Protein AF-A0A7C5U7T0-F1 (afdb_monomer)

Structure (mmCIF, N/CA/C/O backbone):
data_AF-A0A7C5U7T0-F1
#
_entry.id   AF-A0A7C5U7T0-F1
#
loop_
_atom_site.group_PDB
_atom_site.id
_atom_site.type_symbol
_atom_site.label_atom_id
_atom_site.label_alt_id
_atom_site.label_comp_id
_atom_site.label_asym_id
_atom_site.label_entity_id
_atom_site.label_seq_id
_atom_site.pdbx_PDB_ins_code
_atom_site.Cartn_x
_atom_site.Cartn_y
_atom_site.Cartn_z
_atom_site.occupancy
_atom_site.B_iso_or_equiv
_atom_site.auth_seq_id
_atom_site.auth_comp_id
_atom_site.auth_asym_id
_atom_site.auth_atom_id
_atom_site.pdbx_PDB_model_num
ATOM 1 N N . MET A 1 1 ? 20.356 9.776 -34.324 1.00 40.47 1 MET A N 1
ATOM 2 C CA . MET A 1 1 ? 19.067 9.123 -34.653 1.00 40.47 1 MET A CA 1
ATOM 3 C C . MET A 1 1 ? 18.745 7.951 -33.726 1.00 40.47 1 MET A C 1
ATOM 5 O O . MET A 1 1 ? 17.584 7.837 -33.379 1.00 40.47 1 MET A O 1
ATOM 9 N N . LEU A 1 2 ? 19.720 7.148 -33.270 1.00 48.12 2 LEU A N 1
ATOM 10 C CA . LEU A 1 2 ? 19.475 6.018 -32.350 1.00 48.12 2 LEU A CA 1
ATOM 11 C C . LEU A 1 2 ? 19.044 6.403 -30.916 1.00 48.12 2 LEU A C 1
ATOM 13 O O . LEU A 1 2 ? 18.295 5.654 -30.308 1.00 48.12 2 LEU A O 1
ATOM 17 N N . GLU A 1 3 ? 19.447 7.562 -30.378 1.00 55.81 3 GLU A N 1
ATOM 18 C CA . GLU A 1 3 ? 19.067 7.964 -29.003 1.00 55.81 3 GLU A CA 1
ATOM 19 C C . GLU A 1 3 ? 17.565 8.254 -28.833 1.00 55.81 3 GLU A C 1
ATOM 21 O O . GLU A 1 3 ? 16.993 7.958 -27.786 1.00 55.81 3 GLU A O 1
ATOM 26 N N . ASN A 1 4 ? 16.907 8.795 -29.865 1.00 59.78 4 ASN A N 1
ATOM 27 C CA . ASN A 1 4 ? 15.489 9.164 -29.780 1.00 59.78 4 ASN A CA 1
ATOM 28 C C . ASN A 1 4 ? 14.569 7.937 -29.786 1.00 59.78 4 ASN A C 1
ATOM 30 O O . ASN A 1 4 ? 13.566 7.929 -29.081 1.00 59.78 4 ASN A O 1
ATOM 34 N N . ASP A 1 5 ? 14.940 6.899 -30.537 1.00 60.75 5 ASP A N 1
ATOM 35 C CA . ASP A 1 5 ? 14.151 5.669 -30.666 1.00 60.75 5 ASP A CA 1
ATOM 36 C C . ASP A 1 5 ? 14.183 4.857 -29.357 1.00 60.75 5 ASP A C 1
ATOM 38 O O . ASP A 1 5 ? 13.160 4.381 -28.868 1.00 60.75 5 ASP A O 1
ATOM 42 N N . LEU A 1 6 ? 15.349 4.808 -28.697 1.00 62.12 6 LEU A N 1
ATOM 43 C CA . LEU A 1 6 ? 15.496 4.184 -27.379 1.00 62.12 6 LEU A CA 1
ATOM 44 C C . LEU A 1 6 ? 14.735 4.952 -26.292 1.00 62.12 6 LEU A C 1
ATOM 46 O O . LEU A 1 6 ? 14.085 4.336 -25.448 1.00 62.12 6 LEU A O 1
ATOM 50 N N . ALA A 1 7 ? 14.770 6.287 -26.321 1.00 62.16 7 ALA A N 1
ATOM 51 C CA . ALA A 1 7 ? 14.015 7.111 -25.382 1.00 62.16 7 ALA A CA 1
ATOM 52 C C . ALA A 1 7 ? 12.495 6.923 -25.542 1.00 62.16 7 ALA A C 1
ATOM 54 O O . ALA A 1 7 ? 11.790 6.787 -24.540 1.00 62.16 7 ALA A O 1
ATOM 55 N N . GLU A 1 8 ? 11.981 6.851 -26.773 1.00 63.41 8 GLU A N 1
ATOM 56 C CA . GLU A 1 8 ? 10.562 6.571 -27.030 1.00 63.41 8 GLU A CA 1
ATOM 57 C C . GLU A 1 8 ? 10.159 5.160 -26.584 1.00 63.41 8 GLU A C 1
ATOM 59 O O . GLU A 1 8 ? 9.116 4.97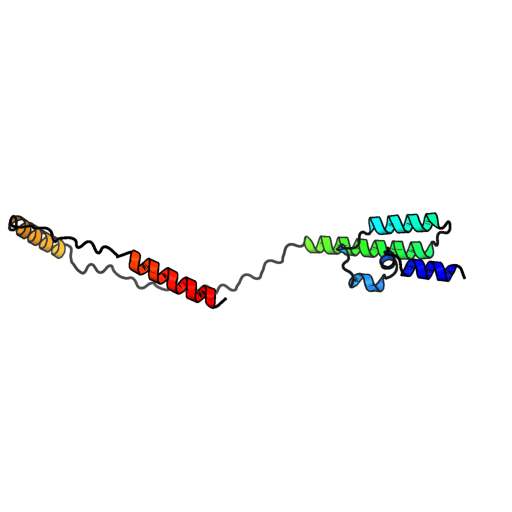3 -25.944 1.00 63.41 8 GLU A O 1
ATOM 64 N N . GLN A 1 9 ? 11.011 4.164 -26.832 1.00 64.56 9 GLN A N 1
ATOM 65 C CA . GLN A 1 9 ? 10.754 2.785 -26.428 1.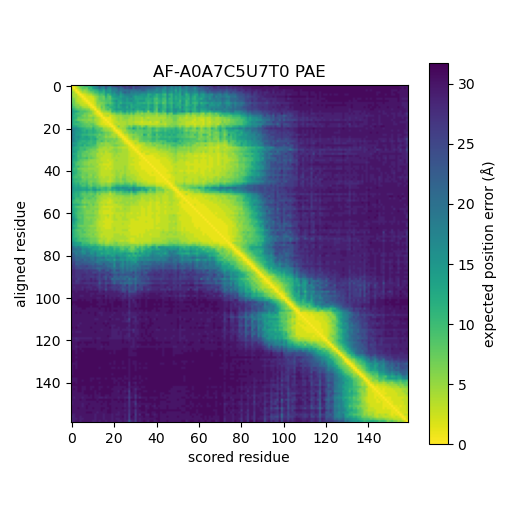00 64.56 9 GLN A CA 1
ATOM 66 C C . GLN A 1 9 ? 10.777 2.616 -24.896 1.00 64.56 9 GLN A C 1
ATOM 68 O O . GLN A 1 9 ? 9.935 1.909 -24.337 1.00 64.56 9 GLN A O 1
ATOM 73 N N . LEU A 1 10 ? 11.661 3.333 -24.192 1.00 61.00 10 LEU A N 1
ATOM 74 C CA . LEU A 1 10 ? 11.712 3.381 -22.724 1.00 61.00 10 LEU A CA 1
ATOM 75 C C . LEU A 1 10 ? 10.498 4.098 -22.112 1.00 61.00 10 LEU A C 1
ATOM 77 O O . LEU A 1 10 ? 10.022 3.701 -21.047 1.00 61.00 10 LEU A O 1
ATOM 81 N N . MET A 1 11 ? 9.966 5.120 -22.786 1.00 59.50 11 MET A N 1
ATOM 82 C CA . MET A 1 11 ? 8.795 5.885 -22.335 1.00 59.50 11 MET A CA 1
ATOM 83 C C . MET A 1 11 ? 7.464 5.149 -22.552 1.00 59.50 11 MET A C 1
ATOM 85 O O . MET A 1 11 ? 6.467 5.488 -21.909 1.00 59.50 11 MET A O 1
ATOM 89 N N . THR A 1 12 ? 7.447 4.133 -23.419 1.00 61.09 12 THR A N 1
ATOM 90 C CA . THR A 1 12 ? 6.260 3.313 -23.729 1.00 61.09 12 THR A CA 1
ATOM 91 C C . THR A 1 12 ? 6.225 2.003 -22.923 1.00 61.09 12 THR A C 1
ATOM 93 O O . THR A 1 12 ? 5.169 1.391 -22.764 1.00 61.09 12 THR A O 1
ATOM 96 N N . ALA A 1 13 ? 7.365 1.583 -22.367 1.00 69.62 13 ALA A N 1
ATOM 97 C CA . ALA A 1 13 ? 7.515 0.350 -21.600 1.00 69.62 13 ALA A CA 1
ATOM 98 C C . ALA A 1 13 ? 6.951 0.448 -20.161 1.00 69.62 13 ALA A C 1
ATOM 100 O O . ALA A 1 13 ? 6.922 1.529 -19.564 1.00 69.62 13 ALA A O 1
ATOM 101 N N . PRO A 1 14 ? 6.576 -0.689 -19.536 1.00 72.25 14 PRO A N 1
ATOM 102 C CA . PRO A 1 14 ? 6.094 -0.731 -18.149 1.00 72.25 14 PRO A CA 1
ATOM 103 C C . PRO A 1 14 ? 7.079 -0.115 -17.136 1.00 72.25 14 PRO A C 1
ATOM 105 O O . PRO A 1 14 ? 6.653 0.423 -16.113 1.00 72.25 14 PRO A O 1
ATOM 108 N N . TRP A 1 15 ? 8.384 -0.106 -17.439 1.00 80.00 15 TRP A N 1
ATOM 109 C CA . TRP A 1 15 ? 9.428 0.475 -16.583 1.00 80.00 15 TRP A CA 1
ATOM 110 C C . TRP A 1 15 ? 9.458 2.004 -16.556 1.00 80.00 15 TRP A C 1
ATOM 112 O O . TRP A 1 15 ? 10.267 2.559 -15.817 1.00 80.00 15 TRP A O 1
ATOM 122 N N . ARG A 1 16 ? 8.573 2.708 -17.277 1.00 82.81 16 ARG A N 1
ATOM 123 C CA . ARG A 1 16 ? 8.486 4.180 -17.226 1.00 82.81 16 ARG A CA 1
ATOM 124 C C . ARG A 1 16 ? 8.361 4.720 -15.800 1.00 82.81 16 ARG A C 1
ATOM 126 O O . ARG A 1 16 ? 8.904 5.770 -15.470 1.00 82.81 16 ARG A O 1
ATOM 133 N N . ILE A 1 17 ? 7.698 3.964 -14.927 1.00 81.50 17 ILE A N 1
ATOM 134 C CA . ILE A 1 17 ? 7.539 4.295 -13.504 1.00 81.50 17 ILE A CA 1
ATOM 135 C C . ILE A 1 17 ? 8.900 4.455 -12.798 1.00 81.50 17 ILE A C 1
ATOM 137 O O . ILE A 1 17 ? 9.016 5.261 -11.879 1.00 81.50 17 ILE A O 1
ATOM 141 N N . LEU A 1 18 ? 9.946 3.747 -13.241 1.00 83.50 18 LEU A N 1
ATOM 142 C CA . LEU A 1 18 ? 11.303 3.890 -12.705 1.00 83.50 18 LEU A CA 1
ATOM 143 C C . LEU A 1 18 ? 11.946 5.240 -13.065 1.00 83.50 18 LEU A C 1
ATOM 145 O O . LEU A 1 18 ? 12.902 5.637 -12.411 1.00 83.50 18 LEU A O 1
ATOM 149 N N . PHE A 1 19 ? 11.419 5.977 -14.042 1.00 84.25 19 PHE A N 1
ATOM 150 C CA . PHE A 1 19 ? 11.942 7.286 -14.449 1.00 84.25 19 PHE A CA 1
ATOM 151 C C . PHE A 1 19 ? 11.076 8.456 -13.950 1.00 84.25 19 PHE A C 1
ATOM 153 O O . PHE A 1 19 ? 11.573 9.565 -13.762 1.00 84.25 19 PHE A O 1
ATOM 160 N N . ASP A 1 20 ? 9.800 8.210 -13.647 1.00 78.94 20 ASP A N 1
ATOM 161 C CA . ASP A 1 20 ? 8.821 9.215 -13.205 1.00 78.94 20 ASP A CA 1
ATOM 162 C C . ASP A 1 20 ? 8.872 9.482 -11.675 1.00 78.94 20 ASP A C 1
ATOM 164 O O . ASP A 1 20 ? 7.872 9.363 -10.962 1.00 78.94 20 ASP A O 1
ATOM 168 N N . VAL A 1 21 ? 10.036 9.887 -11.142 1.00 68.44 21 VAL A N 1
ATOM 169 C CA . VAL A 1 21 ? 10.264 10.062 -9.683 1.00 68.44 21 VAL A CA 1
ATOM 170 C C . VAL A 1 21 ? 9.300 11.066 -9.036 1.00 68.44 21 VAL A C 1
ATOM 172 O O . VAL A 1 21 ? 8.819 10.860 -7.922 1.00 68.44 21 VAL A O 1
ATOM 175 N N . THR A 1 22 ? 8.953 12.139 -9.747 1.00 72.19 22 THR A N 1
ATOM 176 C CA . THR A 1 22 ? 8.066 13.206 -9.247 1.00 72.19 22 THR A CA 1
ATOM 177 C C . THR A 1 22 ? 6.602 12.780 -9.131 1.00 72.19 22 THR A C 1
ATOM 179 O O . THR A 1 22 ? 5.817 13.445 -8.456 1.00 72.19 22 THR A O 1
ATOM 182 N N . ARG A 1 23 ? 6.215 11.670 -9.772 1.00 71.94 23 ARG A N 1
ATOM 183 C CA . ARG A 1 23 ? 4.833 11.171 -9.806 1.00 71.94 23 ARG A CA 1
ATOM 184 C C . ARG A 1 23 ? 4.611 9.946 -8.920 1.00 71.94 23 ARG A C 1
ATOM 186 O O . ARG A 1 23 ? 3.469 9.501 -8.814 1.00 71.94 23 ARG A O 1
ATOM 193 N N . ILE A 1 24 ? 5.652 9.440 -8.249 1.00 74.38 24 ILE A N 1
ATOM 194 C CA . ILE A 1 24 ? 5.585 8.230 -7.408 1.00 74.38 24 ILE A CA 1
ATOM 195 C C . ILE A 1 24 ? 4.530 8.360 -6.300 1.00 74.38 24 ILE A C 1
ATOM 197 O O . ILE A 1 24 ? 3.835 7.390 -6.012 1.00 74.38 24 ILE A O 1
ATOM 201 N N . ASP A 1 25 ? 4.353 9.554 -5.728 1.00 70.88 25 ASP A N 1
ATOM 202 C CA . ASP A 1 25 ? 3.406 9.786 -4.626 1.00 70.88 25 ASP A CA 1
ATOM 203 C C . ASP A 1 25 ? 1.932 9.581 -5.028 1.00 70.88 25 ASP A C 1
ATOM 205 O O . ASP A 1 25 ? 1.101 9.167 -4.222 1.00 70.88 25 ASP A O 1
ATOM 209 N N . ARG A 1 26 ? 1.605 9.800 -6.310 1.00 74.69 26 ARG A N 1
ATOM 210 C CA . ARG A 1 26 ? 0.240 9.648 -6.843 1.00 74.69 26 ARG A CA 1
ATOM 211 C C . ARG A 1 26 ? -0.074 8.227 -7.305 1.00 74.69 26 ARG A C 1
ATOM 213 O O . ARG A 1 26 ? -1.230 7.920 -7.587 1.00 74.69 26 ARG A O 1
ATOM 220 N N . ILE A 1 27 ? 0.937 7.369 -7.423 1.00 76.50 27 ILE A N 1
ATOM 221 C CA . ILE A 1 27 ? 0.786 6.001 -7.917 1.00 76.50 27 ILE A CA 1
ATOM 222 C C . ILE A 1 27 ? 0.530 5.064 -6.730 1.00 76.50 27 ILE A C 1
ATOM 224 O O . ILE A 1 27 ? 1.079 5.229 -5.638 1.00 76.50 27 ILE A O 1
ATOM 228 N N . ARG A 1 28 ? -0.298 4.032 -6.935 1.00 80.81 28 ARG A N 1
ATOM 229 C CA . ARG A 1 28 ? -0.503 2.960 -5.952 1.00 80.81 28 ARG A CA 1
ATOM 230 C C . ARG A 1 28 ? 0.768 2.114 -5.836 1.00 80.81 28 ARG A C 1
ATOM 232 O O . ARG A 1 28 ? 0.919 1.097 -6.500 1.00 80.81 28 ARG A O 1
ATOM 239 N N . VAL A 1 29 ? 1.681 2.539 -4.961 1.00 82.44 29 VAL A N 1
ATOM 240 C CA . VAL A 1 29 ? 3.023 1.947 -4.775 1.00 82.44 29 VAL A CA 1
ATOM 241 C C . VAL A 1 29 ? 2.988 0.426 -4.545 1.00 82.44 29 VAL A C 1
ATOM 243 O O . VAL A 1 29 ? 3.895 -0.287 -4.969 1.00 82.44 29 VAL A O 1
ATOM 246 N N . TRP A 1 30 ? 1.930 -0.085 -3.911 1.00 83.69 30 TRP A N 1
ATOM 247 C CA . TRP A 1 30 ? 1.745 -1.512 -3.628 1.00 83.69 30 TRP A CA 1
ATOM 248 C C . TRP A 1 30 ? 1.506 -2.381 -4.869 1.00 83.69 30 TRP A C 1
ATOM 250 O O . TRP A 1 30 ? 1.890 -3.544 -4.854 1.00 83.69 30 TRP A O 1
ATOM 260 N N . GLU A 1 31 ? 0.953 -1.827 -5.949 1.00 85.19 31 GLU A N 1
ATOM 261 C CA . GLU A 1 31 ? 0.676 -2.569 -7.193 1.00 85.19 31 GLU A CA 1
ATOM 262 C C . GLU A 1 31 ? 1.928 -2.777 -8.050 1.00 85.19 31 GLU A C 1
ATOM 264 O O . GLU A 1 31 ? 1.930 -3.545 -9.005 1.00 85.19 31 GLU A O 1
ATOM 269 N N . ILE A 1 32 ? 3.017 -2.089 -7.711 1.00 85.38 32 ILE A N 1
ATOM 270 C CA . ILE A 1 32 ? 4.253 -2.120 -8.480 1.00 85.38 32 ILE A CA 1
ATOM 271 C C . ILE A 1 32 ? 5.055 -3.368 -8.093 1.00 85.38 32 ILE A C 1
ATOM 273 O O . ILE A 1 32 ? 5.635 -3.423 -7.002 1.00 85.38 32 ILE A O 1
ATOM 277 N N . GLN A 1 33 ? 5.175 -4.337 -9.000 1.00 88.88 33 GLN A N 1
ATOM 278 C CA . GLN A 1 33 ? 6.101 -5.471 -8.873 1.00 88.88 33 GLN A CA 1
ATOM 279 C C . GLN A 1 33 ? 7.543 -5.024 -9.169 1.00 88.88 33 GLN A C 1
ATOM 281 O O . GLN A 1 33 ? 8.093 -5.246 -10.244 1.00 88.88 33 GLN A O 1
ATOM 286 N N . LEU A 1 34 ? 8.160 -4.343 -8.196 1.00 88.94 34 LEU A N 1
ATOM 287 C CA . LEU A 1 34 ? 9.467 -3.692 -8.357 1.00 88.94 34 LEU A CA 1
ATOM 288 C C . LEU A 1 34 ? 10.583 -4.668 -8.776 1.00 88.94 34 LEU A C 1
ATOM 290 O O . LEU A 1 34 ? 11.393 -4.325 -9.631 1.00 88.94 34 LEU A O 1
ATOM 294 N N . ALA A 1 35 ? 10.612 -5.876 -8.201 1.00 89.94 35 ALA A N 1
ATOM 295 C CA . ALA A 1 35 ? 11.635 -6.882 -8.498 1.00 89.94 35 ALA A CA 1
ATOM 296 C C . ALA A 1 35 ? 11.557 -7.383 -9.949 1.00 89.94 35 ALA A C 1
ATOM 298 O O . ALA A 1 35 ? 12.571 -7.418 -10.642 1.00 89.94 35 ALA A O 1
ATOM 299 N N . GLU A 1 36 ? 10.351 -7.708 -10.419 1.00 90.00 36 GLU A N 1
ATOM 300 C CA . GLU A 1 36 ? 10.112 -8.148 -11.798 1.00 90.00 36 GLU A CA 1
ATOM 301 C C . GLU A 1 36 ? 10.425 -7.030 -12.794 1.00 90.00 36 GLU A C 1
ATOM 303 O O . GLU A 1 36 ? 11.106 -7.258 -13.791 1.00 90.00 36 GLU A O 1
ATOM 308 N N . MET A 1 37 ? 10.029 -5.791 -12.486 1.00 88.75 37 MET A N 1
ATOM 309 C CA . MET A 1 37 ? 10.361 -4.641 -13.325 1.00 88.75 37 MET A CA 1
ATOM 310 C C . MET A 1 37 ? 11.864 -4.400 -13.445 1.00 88.75 37 MET A C 1
ATOM 312 O O . MET A 1 37 ? 12.349 -4.200 -14.553 1.00 88.75 37 MET A O 1
ATOM 316 N N . LEU A 1 38 ? 12.612 -4.435 -12.341 1.00 89.81 38 LEU A N 1
ATOM 317 C CA . LEU A 1 38 ? 14.072 -4.296 -12.375 1.00 89.81 38 LEU A CA 1
ATOM 318 C C . LEU A 1 38 ? 14.738 -5.445 -13.132 1.00 89.81 38 LEU A C 1
ATOM 320 O O . LEU A 1 38 ? 15.700 -5.216 -13.865 1.00 89.81 38 LEU A O 1
ATOM 324 N N . TYR A 1 39 ? 14.229 -6.668 -12.971 1.00 90.25 39 TYR A N 1
ATOM 325 C CA . TYR A 1 39 ? 14.732 -7.831 -13.688 1.00 90.25 39 TYR A CA 1
ATOM 326 C C . TYR A 1 39 ? 14.562 -7.661 -15.199 1.00 90.25 39 TYR A C 1
ATOM 328 O O . TYR A 1 39 ? 15.551 -7.712 -15.933 1.00 90.25 39 TYR A O 1
ATOM 336 N N . GLU A 1 40 ? 13.346 -7.368 -15.655 1.00 88.50 40 GLU A N 1
ATOM 337 C CA . GLU A 1 40 ? 13.044 -7.187 -17.075 1.00 88.50 40 GLU A CA 1
ATOM 338 C C . GLU A 1 40 ? 13.751 -5.958 -17.672 1.00 88.50 40 GLU A C 1
ATOM 340 O O . GLU A 1 40 ? 14.295 -6.021 -18.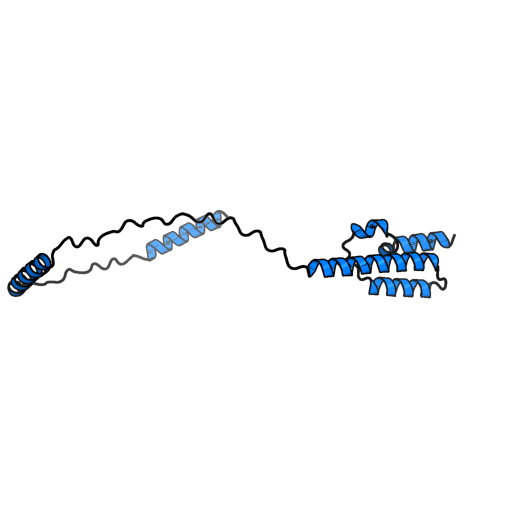778 1.00 88.50 40 GLU A O 1
ATOM 345 N N . PHE A 1 41 ? 13.863 -4.870 -16.906 1.00 87.31 41 PHE A N 1
ATOM 346 C CA . PHE A 1 41 ? 14.665 -3.704 -17.277 1.00 87.31 41 PHE A CA 1
ATOM 347 C C . PHE A 1 41 ? 16.139 -4.079 -17.483 1.00 87.31 41 PHE A C 1
ATOM 349 O O . PHE A 1 41 ? 16.733 -3.765 -18.516 1.00 87.31 41 PHE A O 1
ATOM 356 N N . SER A 1 42 ? 16.728 -4.819 -16.539 1.00 87.12 42 SER A N 1
ATOM 357 C CA . SER A 1 42 ? 18.125 -5.257 -16.626 1.00 87.12 42 SER A CA 1
ATOM 358 C C . SER A 1 42 ? 18.368 -6.228 -17.784 1.00 87.12 42 SER A C 1
ATOM 360 O O . SER A 1 42 ? 19.413 -6.170 -18.434 1.00 87.12 42 SER A O 1
ATOM 362 N N . ARG A 1 43 ? 17.399 -7.104 -18.072 1.00 88.62 43 ARG A N 1
ATOM 363 C CA . ARG A 1 43 ? 17.437 -8.037 -19.199 1.00 88.62 43 ARG A CA 1
ATOM 364 C C . ARG A 1 43 ? 17.419 -7.283 -20.523 1.00 88.62 43 ARG A C 1
ATOM 366 O O . ARG A 1 43 ? 18.210 -7.596 -21.410 1.00 88.62 43 ARG A O 1
ATOM 373 N N . THR A 1 44 ? 16.574 -6.264 -20.621 1.00 84.19 44 THR A N 1
ATOM 374 C CA . THR A 1 44 ? 16.434 -5.443 -21.825 1.00 84.19 44 THR A CA 1
ATOM 375 C C . THR A 1 44 ? 17.692 -4.628 -22.089 1.00 84.19 44 THR A C 1
ATOM 377 O O . THR A 1 44 ? 18.231 -4.695 -23.192 1.00 84.19 44 THR A O 1
ATOM 380 N N . LEU A 1 45 ? 18.256 -3.989 -21.061 1.00 83.69 45 LEU A N 1
ATOM 381 C CA . LEU A 1 45 ? 19.551 -3.305 -21.154 1.00 8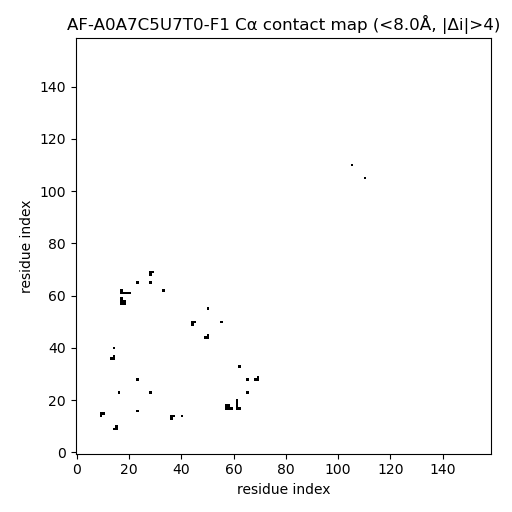3.69 45 LEU A CA 1
ATOM 382 C C . LEU A 1 45 ? 20.678 -4.231 -21.629 1.00 83.69 45 LEU A C 1
ATOM 384 O O . LEU A 1 45 ? 21.461 -3.869 -22.501 1.00 83.69 45 LEU A O 1
ATOM 388 N N . ARG A 1 46 ? 20.753 -5.457 -21.094 1.00 85.62 46 ARG A N 1
ATOM 389 C CA . ARG A 1 46 ? 21.759 -6.442 -21.526 1.00 85.62 46 ARG A CA 1
ATOM 390 C C . ARG A 1 46 ? 21.538 -6.906 -22.964 1.00 85.62 46 ARG A C 1
ATOM 392 O O . ARG A 1 46 ? 22.511 -7.125 -23.676 1.00 85.62 46 ARG A O 1
ATOM 399 N N . SER A 1 47 ? 20.283 -7.048 -23.389 1.00 85.12 47 SER A N 1
ATOM 400 C CA . SER A 1 47 ? 19.942 -7.474 -24.750 1.00 85.12 47 SER A CA 1
ATOM 401 C C . SER A 1 47 ? 20.310 -6.439 -25.816 1.00 85.12 47 SER A C 1
ATOM 403 O O . SER A 1 47 ? 20.644 -6.817 -26.934 1.00 85.12 47 SER A O 1
ATOM 405 N N . GLN A 1 48 ? 20.304 -5.150 -25.463 1.00 78.19 48 GLN A N 1
ATOM 406 C CA . GLN A 1 48 ? 20.628 -4.056 -26.380 1.00 78.19 48 GLN A CA 1
ATOM 407 C C . GLN A 1 48 ? 22.140 -3.832 -26.557 1.00 78.19 48 GLN A C 1
ATOM 409 O O . GLN A 1 48 ? 22.544 -3.057 -27.417 1.00 78.19 48 GLN A O 1
ATOM 414 N N . GLY A 1 49 ? 22.993 -4.509 -25.776 1.00 75.06 49 GLY A N 1
ATOM 415 C CA . GLY A 1 49 ? 24.455 -4.459 -25.921 1.00 75.06 49 GLY A CA 1
ATOM 416 C C . GLY A 1 49 ? 25.113 -3.131 -25.518 1.00 75.06 49 GLY A C 1
ATOM 417 O O . GLY A 1 49 ? 26.339 -3.060 -25.455 1.00 75.06 49 GLY A O 1
ATOM 418 N N . TYR A 1 50 ? 24.321 -2.107 -25.192 1.00 75.19 50 TYR A N 1
ATOM 419 C CA . TYR A 1 50 ? 24.759 -0.811 -24.685 1.00 75.19 50 TYR A CA 1
ATOM 420 C C . TYR A 1 50 ? 24.018 -0.493 -23.383 1.00 75.19 50 TYR A C 1
ATOM 422 O O . TYR A 1 50 ? 22.794 -0.594 -23.317 1.00 75.19 50 TYR A O 1
ATOM 430 N N . ILE A 1 51 ? 24.769 -0.152 -22.333 1.00 79.44 51 ILE A N 1
ATOM 431 C CA . ILE A 1 51 ? 24.220 0.145 -21.006 1.00 79.44 51 ILE A CA 1
ATOM 432 C C . ILE A 1 51 ? 24.499 1.607 -20.687 1.00 79.44 51 ILE A C 1
ATOM 434 O O . ILE A 1 51 ? 25.632 1.983 -20.384 1.00 79.44 51 ILE A O 1
ATOM 438 N N . ASP A 1 52 ? 23.442 2.409 -20.671 1.00 83.19 52 ASP A N 1
ATOM 439 C CA . ASP A 1 52 ? 23.502 3.776 -20.176 1.00 83.19 52 ASP A CA 1
ATOM 440 C C . ASP A 1 52 ? 23.492 3.805 -18.646 1.00 83.19 52 ASP A C 1
ATOM 442 O O . ASP A 1 52 ? 22.454 3.664 -17.991 1.00 83.19 52 ASP A O 1
ATOM 446 N N . PHE A 1 53 ? 24.661 4.039 -18.047 1.00 84.69 53 PHE A N 1
ATOM 447 C CA . PHE A 1 53 ? 24.796 4.124 -16.589 1.00 84.69 53 PHE A CA 1
ATOM 448 C C . PHE A 1 53 ? 23.999 5.282 -15.977 1.00 84.69 53 PHE A C 1
ATOM 450 O O . PHE A 1 53 ? 23.527 5.157 -14.849 1.00 84.69 53 PHE A O 1
ATOM 457 N N . ASN A 1 54 ? 23.795 6.374 -16.719 1.00 86.81 54 ASN A N 1
ATOM 458 C CA . ASN A 1 54 ? 22.981 7.505 -16.266 1.00 86.81 54 ASN A CA 1
ATOM 459 C C . ASN A 1 54 ? 21.510 7.100 -16.083 1.00 86.81 54 ASN A C 1
ATOM 461 O O . ASN A 1 54 ? 20.920 7.352 -15.032 1.00 86.81 54 ASN A O 1
ATOM 465 N N . LEU A 1 55 ? 20.940 6.410 -17.075 1.00 83.56 55 LEU A N 1
ATOM 466 C CA . LEU A 1 55 ? 19.572 5.886 -17.028 1.00 83.56 55 LEU A CA 1
ATOM 467 C C . LEU A 1 55 ? 19.422 4.841 -15.919 1.00 83.56 55 LEU A C 1
ATOM 469 O O . LEU A 1 55 ? 18.482 4.909 -15.127 1.00 83.56 55 LEU A O 1
ATOM 473 N N . CYS A 1 56 ? 20.388 3.928 -15.795 1.00 88.06 56 CYS A N 1
ATOM 474 C CA . CYS A 1 56 ? 20.438 2.979 -14.684 1.00 88.06 56 CYS A CA 1
ATOM 475 C C . CYS A 1 56 ? 20.494 3.681 -13.322 1.00 88.06 56 CYS A C 1
ATOM 477 O O . CYS A 1 56 ? 19.804 3.260 -12.400 1.00 88.06 56 CYS A O 1
ATOM 479 N N . GLY A 1 57 ? 21.270 4.757 -13.183 1.00 89.75 57 GLY A N 1
ATOM 480 C CA . GLY A 1 57 ? 21.360 5.532 -11.947 1.00 89.75 57 GLY A CA 1
ATOM 481 C C . GLY A 1 57 ? 20.015 6.131 -11.537 1.00 89.75 57 GLY A C 1
ATOM 482 O O . GLY A 1 57 ? 19.610 6.000 -10.382 1.00 89.75 57 GLY A O 1
ATOM 483 N N . ILE A 1 58 ? 19.284 6.711 -12.494 1.00 88.75 58 ILE A N 1
ATOM 484 C CA . ILE A 1 58 ? 17.935 7.251 -12.266 1.00 88.75 58 ILE A CA 1
ATOM 485 C C . ILE A 1 58 ? 16.969 6.130 -11.866 1.00 88.75 58 ILE A C 1
ATOM 487 O O . ILE A 1 58 ? 16.268 6.255 -10.860 1.00 88.75 58 ILE A O 1
ATOM 491 N N . ALA A 1 59 ? 16.975 5.013 -12.597 1.00 89.31 59 ALA A N 1
ATOM 492 C CA . ALA A 1 59 ? 16.103 3.874 -12.324 1.00 89.31 59 ALA A CA 1
ATOM 493 C C . ALA A 1 59 ? 16.372 3.246 -10.944 1.00 89.31 59 ALA A C 1
ATOM 495 O O . ALA A 1 59 ? 15.436 2.945 -10.204 1.00 89.31 59 ALA A O 1
ATOM 496 N N . VAL A 1 60 ? 17.644 3.091 -10.563 1.00 91.38 60 VAL A N 1
ATOM 497 C CA . VAL A 1 60 ? 18.054 2.567 -9.250 1.00 91.38 60 VAL A CA 1
ATOM 498 C C . VAL A 1 60 ? 17.679 3.534 -8.130 1.00 91.38 60 VAL A C 1
ATOM 500 O O . VAL A 1 60 ? 17.171 3.101 -7.095 1.00 91.38 60 VAL A O 1
ATOM 503 N N . HIS A 1 61 ? 17.875 4.839 -8.326 1.00 91.81 61 HIS A N 1
ATOM 504 C CA . HIS A 1 61 ? 17.463 5.846 -7.351 1.00 91.81 61 HIS A CA 1
ATOM 505 C C . HIS A 1 61 ? 15.947 5.811 -7.126 1.00 91.81 61 HIS A C 1
ATOM 507 O O . HIS A 1 61 ? 15.484 5.744 -5.987 1.00 91.81 61 HIS A O 1
ATOM 513 N N . SER A 1 62 ? 15.172 5.773 -8.210 1.00 90.19 62 SER A N 1
ATOM 514 C CA . SER A 1 62 ? 13.717 5.647 -8.158 1.00 90.19 62 SER A CA 1
ATOM 515 C C . SER A 1 62 ? 13.279 4.358 -7.463 1.00 90.19 62 SER A C 1
ATOM 517 O O . SER A 1 62 ? 12.429 4.385 -6.574 1.00 90.19 62 SER A O 1
ATOM 519 N N . ALA A 1 63 ? 13.925 3.230 -7.772 1.00 90.94 63 ALA A N 1
ATOM 520 C CA . ALA A 1 63 ? 13.675 1.963 -7.096 1.00 90.94 63 ALA A CA 1
ATOM 521 C C . ALA A 1 63 ? 13.929 2.044 -5.582 1.00 90.94 63 ALA A C 1
ATOM 523 O O . ALA A 1 63 ? 13.112 1.553 -4.801 1.00 90.94 63 ALA A O 1
ATOM 524 N N . ALA A 1 64 ? 15.012 2.701 -5.153 1.00 92.44 64 ALA A N 1
ATOM 525 C CA . ALA A 1 64 ? 15.301 2.919 -3.737 1.00 92.44 64 ALA A CA 1
ATOM 526 C C . ALA A 1 64 ? 14.219 3.775 -3.056 1.00 92.44 64 ALA A C 1
ATOM 528 O O . ALA A 1 64 ? 13.785 3.457 -1.947 1.00 92.44 64 ALA A O 1
ATOM 529 N N . VAL A 1 65 ? 13.727 4.818 -3.733 1.00 91.38 65 VAL A N 1
ATOM 530 C CA . VAL A 1 65 ? 12.622 5.660 -3.245 1.00 91.38 65 VAL A CA 1
ATOM 531 C C . VAL A 1 65 ? 11.325 4.855 -3.119 1.00 91.38 65 VAL A C 1
ATOM 533 O O . VAL A 1 65 ? 10.676 4.914 -2.074 1.00 91.38 65 VAL A O 1
ATOM 536 N N . ILE A 1 66 ? 10.966 4.061 -4.132 1.00 90.44 66 ILE A N 1
ATOM 537 C CA . ILE A 1 66 ? 9.785 3.181 -4.107 1.00 90.44 66 ILE A CA 1
ATOM 538 C C . ILE A 1 66 ? 9.885 2.194 -2.943 1.00 90.44 66 ILE A C 1
ATOM 540 O O . ILE A 1 66 ? 8.923 2.022 -2.193 1.00 90.44 66 ILE A O 1
ATOM 544 N N . HIS A 1 67 ? 11.048 1.564 -2.766 1.00 91.88 67 HIS A N 1
ATOM 545 C CA . HIS A 1 67 ? 11.284 0.620 -1.679 1.00 91.88 67 HIS A CA 1
ATOM 546 C C . HIS A 1 67 ? 11.135 1.288 -0.307 1.00 91.88 67 HIS A C 1
ATOM 548 O O . HIS A 1 67 ? 10.438 0.756 0.556 1.00 91.88 67 HIS A O 1
ATOM 554 N N . ARG A 1 68 ? 11.705 2.486 -0.121 1.00 91.56 68 ARG A N 1
ATOM 555 C CA . ARG A 1 68 ? 11.536 3.276 1.107 1.00 91.56 68 ARG A CA 1
ATOM 556 C C . ARG A 1 68 ? 10.060 3.528 1.417 1.00 91.56 68 ARG A C 1
ATOM 558 O O . ARG A 1 68 ? 9.630 3.253 2.530 1.00 91.56 68 ARG A O 1
ATOM 565 N N . ILE A 1 69 ? 9.281 3.990 0.435 1.00 90.38 69 ILE A N 1
ATOM 566 C CA . ILE A 1 69 ? 7.850 4.287 0.620 1.00 90.38 69 ILE A CA 1
ATOM 567 C C . ILE A 1 69 ? 7.065 3.023 0.988 1.00 90.38 69 ILE A C 1
ATOM 569 O O . ILE A 1 69 ? 6.180 3.080 1.840 1.00 90.38 69 ILE A O 1
ATOM 573 N N . LYS A 1 70 ? 7.381 1.873 0.379 1.00 90.56 70 LYS A N 1
ATOM 574 C CA . LYS A 1 70 ? 6.760 0.593 0.752 1.00 90.56 70 LYS A CA 1
ATOM 575 C C . LYS A 1 70 ? 7.041 0.236 2.208 1.00 90.56 70 LYS A C 1
ATOM 577 O O . LYS A 1 70 ? 6.100 -0.065 2.937 1.00 90.56 70 LYS A O 1
ATOM 582 N N . SER A 1 71 ? 8.300 0.316 2.636 1.00 92.00 71 SER A N 1
ATOM 583 C CA . SER A 1 71 ? 8.683 0.029 4.021 1.00 92.00 71 SER A CA 1
ATOM 584 C C . SER A 1 71 ? 8.040 0.999 5.011 1.00 92.00 71 SER A C 1
ATOM 586 O O . SER A 1 71 ? 7.531 0.571 6.039 1.00 92.00 71 SER A O 1
ATOM 588 N N . GLU A 1 72 ? 7.996 2.294 4.695 1.00 90.81 72 GLU A N 1
ATOM 589 C CA . GLU A 1 72 ? 7.335 3.297 5.538 1.00 90.81 72 GLU A CA 1
ATOM 590 C C . GLU A 1 72 ? 5.828 3.031 5.665 1.00 90.81 72 GLU A C 1
ATOM 592 O O . GLU A 1 72 ? 5.294 3.077 6.771 1.00 90.81 72 GLU A O 1
ATOM 597 N N . LYS A 1 73 ? 5.138 2.696 4.567 1.00 87.62 73 LYS A N 1
ATOM 598 C CA . LYS A 1 73 ? 3.705 2.351 4.601 1.00 87.62 73 LYS A CA 1
ATOM 599 C C . LYS A 1 73 ? 3.430 1.060 5.364 1.00 87.62 73 LYS A C 1
ATOM 601 O O . LYS A 1 73 ? 2.413 0.980 6.046 1.00 87.62 73 LYS A O 1
ATOM 606 N N . LEU A 1 74 ? 4.318 0.073 5.257 1.00 90.00 74 LEU A N 1
ATOM 607 C CA . LEU A 1 74 ? 4.232 -1.155 6.044 1.00 90.00 74 LEU A CA 1
ATOM 608 C C . LEU A 1 74 ? 4.317 -0.835 7.542 1.00 90.00 74 LEU A C 1
ATOM 610 O O . LEU A 1 74 ? 3.429 -1.204 8.299 1.00 90.00 74 LEU A O 1
ATOM 614 N N . LEU A 1 75 ? 5.321 -0.049 7.939 1.00 88.06 75 LEU A N 1
ATOM 615 C CA . LEU A 1 75 ? 5.534 0.361 9.330 1.00 88.06 75 LEU A CA 1
ATOM 616 C C . LEU A 1 75 ? 4.389 1.222 9.882 1.00 88.06 75 LEU A C 1
ATOM 618 O O . LEU A 1 75 ? 4.049 1.114 11.055 1.00 88.06 75 LEU A O 1
ATOM 622 N N . GLN A 1 76 ? 3.773 2.071 9.055 1.00 84.62 76 GLN A N 1
ATOM 623 C CA . GLN A 1 76 ? 2.587 2.839 9.449 1.00 84.62 76 GLN A CA 1
ATOM 624 C C . GLN A 1 76 ? 1.379 1.942 9.753 1.00 84.62 76 GLN A C 1
ATOM 626 O O . GLN A 1 76 ? 0.575 2.294 10.614 1.00 84.62 76 GLN A O 1
ATOM 631 N N . GLY A 1 77 ? 1.251 0.801 9.068 1.00 78.69 77 GLY A N 1
ATOM 632 C CA . GLY A 1 77 ? 0.200 -0.185 9.326 1.00 78.69 77 GLY A CA 1
ATOM 633 C C . GLY A 1 77 ? 0.346 -0.899 10.672 1.00 78.69 77 GLY A C 1
ATOM 634 O O . GLY A 1 77 ? -0.659 -1.279 11.267 1.00 78.69 77 GLY A O 1
ATOM 635 N N . ASP A 1 78 ? 1.574 -1.012 11.180 1.00 75.69 78 ASP A N 1
ATOM 636 C CA . ASP A 1 78 ? 1.880 -1.668 12.456 1.00 75.69 78 ASP A CA 1
ATOM 637 C C . ASP A 1 78 ? 1.674 -0.756 13.677 1.00 75.69 78 ASP A C 1
ATOM 639 O O . ASP A 1 78 ? 1.762 -1.211 14.821 1.00 75.69 78 ASP A O 1
ATOM 643 N N . VAL A 1 79 ? 1.390 0.537 13.476 1.00 79.19 79 VAL A N 1
ATOM 644 C CA . VAL A 1 79 ? 1.113 1.450 14.589 1.00 79.19 79 VAL A CA 1
ATOM 645 C C . VAL A 1 79 ? -0.246 1.082 15.195 1.00 79.19 79 VAL A C 1
ATOM 647 O O . VAL A 1 79 ? -1.267 1.208 14.510 1.00 79.19 79 VAL A O 1
ATOM 650 N N . PRO A 1 80 ? -0.311 0.666 16.478 1.00 78.31 80 PRO A N 1
ATOM 651 C CA . PRO A 1 80 ? -1.579 0.327 17.100 1.00 78.31 80 PRO A CA 1
ATOM 652 C C . PRO A 1 80 ? -2.510 1.544 17.049 1.00 78.31 80 PRO A C 1
ATOM 654 O O . PRO A 1 80 ? -2.066 2.672 17.307 1.00 78.31 80 PRO A O 1
ATOM 657 N N . PRO A 1 81 ? -3.799 1.352 16.710 1.00 76.81 81 PRO A N 1
ATOM 658 C CA . PRO A 1 81 ? -4.739 2.456 16.634 1.00 76.81 81 PRO A CA 1
ATOM 659 C C . PRO A 1 81 ? -4.747 3.186 17.973 1.00 76.81 81 PRO A C 1
ATOM 661 O O . PRO A 1 81 ? -4.852 2.562 19.033 1.00 76.81 81 PRO A O 1
ATOM 664 N N . LYS A 1 82 ? -4.619 4.519 17.927 1.00 80.56 82 LYS A N 1
ATOM 665 C CA . LYS A 1 82 ? -4.678 5.341 19.138 1.00 80.56 82 LYS A CA 1
ATOM 666 C C . LYS A 1 82 ? -5.954 4.975 19.904 1.00 80.56 82 LYS A C 1
ATOM 668 O O . LYS A 1 82 ? -7.018 4.911 19.276 1.00 80.56 82 LYS A O 1
ATOM 673 N N . PRO A 1 83 ? -5.872 4.721 21.223 1.00 78.12 83 PRO A N 1
ATOM 674 C CA . PRO A 1 83 ? -7.053 4.404 22.006 1.00 78.12 83 PRO A CA 1
ATOM 675 C C . PRO A 1 83 ? -8.060 5.536 21.815 1.00 78.12 83 PRO A C 1
ATOM 677 O O . PRO A 1 83 ? -7.728 6.709 22.006 1.00 78.12 83 PRO A O 1
ATOM 680 N N . LYS A 1 84 ? -9.270 5.187 21.359 1.00 79.88 84 LYS A N 1
ATOM 681 C CA . LYS A 1 84 ? -10.351 6.162 21.186 1.00 79.88 84 LYS A CA 1
ATOM 682 C C . LYS A 1 84 ? -10.536 6.900 22.517 1.00 79.88 84 LYS A C 1
ATOM 684 O O . LYS A 1 84 ? -10.487 6.233 23.558 1.00 79.88 84 LYS A O 1
ATOM 689 N N . PRO A 1 85 ? -10.728 8.235 22.513 1.00 78.25 85 PRO A N 1
ATOM 690 C CA . PRO A 1 85 ? -11.026 8.951 23.744 1.00 78.25 85 PRO A CA 1
ATOM 691 C C . PRO A 1 85 ? -12.227 8.267 24.391 1.00 78.25 85 PRO A C 1
ATOM 693 O O . PRO A 1 85 ? -13.235 8.007 23.726 1.00 78.25 85 PRO A O 1
ATOM 696 N N . LYS A 1 86 ? -12.068 7.881 25.661 1.00 73.62 86 LYS A N 1
ATOM 697 C CA . LYS A 1 86 ? -13.152 7.278 26.433 1.00 73.62 86 LYS A CA 1
ATOM 698 C C . LYS A 1 86 ? -14.328 8.256 26.346 1.00 73.62 86 LYS A C 1
ATOM 700 O O . LYS A 1 86 ? -14.094 9.440 26.594 1.00 73.62 86 LYS A O 1
ATOM 705 N N . PRO A 1 87 ? -15.539 7.816 25.956 1.00 77.44 87 PRO A N 1
ATOM 706 C CA . PRO A 1 87 ? -16.685 8.711 25.993 1.00 77.44 87 PRO A CA 1
ATOM 707 C C . PRO A 1 87 ? -16.773 9.294 27.403 1.00 77.44 87 PRO A C 1
ATOM 709 O O . PRO A 1 87 ? -16.539 8.569 28.376 1.00 77.44 87 PRO A O 1
ATOM 712 N N . GLU A 1 88 ? -17.049 10.593 27.511 1.00 7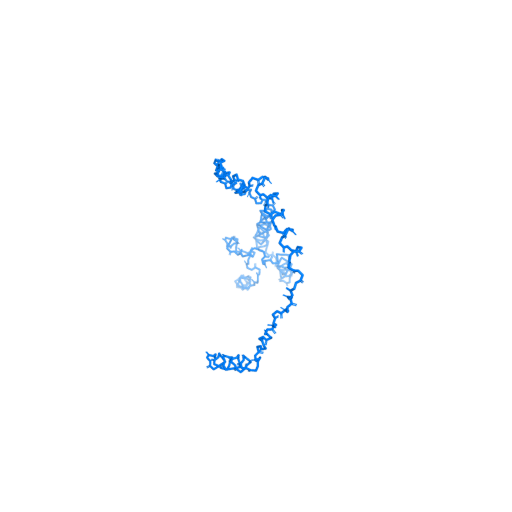3.81 88 GLU A N 1
ATOM 713 C CA . GLU A 1 88 ? -17.384 11.212 28.790 1.00 73.81 88 GLU A CA 1
ATOM 714 C C . GLU A 1 88 ? -18.671 10.552 29.282 1.00 73.81 88 GLU A C 1
ATOM 716 O O . GLU A 1 88 ? -19.783 10.920 28.915 1.00 73.81 88 GLU A O 1
ATOM 721 N N . ILE A 1 89 ? -18.512 9.479 30.053 1.00 74.19 89 ILE A N 1
ATOM 722 C CA . ILE A 1 89 ? -19.617 8.826 30.732 1.00 74.19 89 ILE A CA 1
ATOM 723 C C . ILE A 1 89 ? -19.997 9.792 31.847 1.00 74.19 89 ILE A C 1
ATOM 725 O O . ILE A 1 89 ? -19.354 9.822 32.897 1.00 74.19 89 ILE A O 1
ATOM 729 N N . THR A 1 90 ? -21.016 10.615 31.604 1.00 77.56 90 THR A N 1
ATOM 730 C CA . THR A 1 90 ? -21.717 11.325 32.670 1.00 77.56 90 THR A CA 1
ATOM 731 C C . THR A 1 90 ? -22.249 10.266 33.624 1.00 77.56 90 THR A C 1
ATOM 733 O O . THR A 1 90 ? -23.220 9.570 33.328 1.00 77.56 90 THR A O 1
ATOM 736 N N . VAL A 1 91 ? -21.565 10.098 34.753 1.00 77.69 91 VAL A N 1
ATOM 737 C CA . VAL A 1 91 ? -22.036 9.235 35.831 1.00 77.69 91 VAL A CA 1
ATOM 738 C C . VAL A 1 91 ? -23.282 9.906 36.393 1.00 77.69 91 VAL A C 1
ATOM 740 O O . VAL A 1 91 ? -23.193 10.944 37.048 1.00 77.69 91 VAL A O 1
ATOM 743 N N . LEU A 1 92 ? -24.452 9.357 36.065 1.00 79.62 92 LEU A N 1
ATOM 744 C CA . LEU A 1 92 ? -25.713 9.830 36.621 1.00 79.62 92 LEU A CA 1
ATOM 745 C C . LEU A 1 92 ? -25.694 9.615 38.142 1.00 79.62 92 LEU A C 1
ATOM 747 O O . LEU A 1 92 ? -25.200 8.578 38.602 1.00 79.62 92 LEU A O 1
ATOM 751 N N . PRO A 1 93 ? -26.213 10.569 38.932 1.00 83.31 93 PRO A N 1
ATOM 752 C CA . PRO A 1 93 ? -26.352 10.374 40.365 1.00 83.31 93 PRO A CA 1
ATOM 753 C C . PRO A 1 93 ? -27.267 9.167 40.643 1.00 83.31 93 PRO A C 1
ATOM 755 O O . PRO A 1 93 ? -28.161 8.883 39.838 1.00 83.31 93 PRO A O 1
ATOM 758 N N . PRO A 1 94 ? -27.069 8.453 41.766 1.00 82.19 94 PRO A N 1
ATOM 759 C CA . PRO A 1 94 ? -27.931 7.340 42.146 1.00 82.19 94 PRO A CA 1
ATOM 760 C C . PRO A 1 94 ? -29.393 7.793 42.201 1.00 82.19 94 PRO A C 1
ATOM 762 O O . PRO A 1 94 ? -29.735 8.712 42.943 1.00 82.19 94 PRO A O 1
ATOM 765 N N . ILE A 1 95 ? -30.251 7.164 41.399 1.00 82.94 95 ILE A N 1
ATOM 766 C CA . ILE A 1 95 ? -31.697 7.375 41.468 1.00 82.94 95 ILE A CA 1
ATOM 767 C C . ILE A 1 95 ? -32.218 6.481 42.590 1.00 82.94 95 ILE A C 1
ATOM 769 O O . ILE A 1 95 ? -32.040 5.262 42.541 1.00 82.94 95 ILE A O 1
ATOM 773 N N . GLU A 1 96 ? -32.868 7.071 43.592 1.00 81.06 96 GLU A N 1
ATOM 774 C CA . GLU A 1 96 ? -33.616 6.294 44.576 1.00 81.06 96 GLU A CA 1
ATOM 775 C C . GLU A 1 96 ? -34.812 5.653 43.872 1.00 81.06 96 GLU A C 1
ATOM 777 O O . GLU A 1 96 ? -35.756 6.323 43.447 1.00 81.06 96 GLU A O 1
ATOM 782 N N . LEU A 1 97 ? -34.737 4.335 43.681 1.00 79.25 97 LEU A N 1
ATOM 783 C CA . LEU A 1 97 ? -35.855 3.567 43.157 1.00 79.25 97 LEU A CA 1
ATOM 784 C C . LEU A 1 97 ? -37.034 3.725 44.124 1.00 79.25 97 LEU A C 1
ATOM 786 O O . LEU A 1 97 ? -36.828 3.609 45.335 1.00 79.25 97 LEU A O 1
ATOM 790 N N . PRO A 1 98 ? -38.263 3.951 43.628 1.00 80.50 98 PRO A N 1
ATOM 791 C CA . PRO A 1 98 ? -39.425 3.981 44.494 1.00 80.50 98 PRO A CA 1
ATOM 792 C C . PRO A 1 98 ? -39.522 2.629 45.198 1.00 80.50 98 PRO A C 1
ATOM 794 O O . PRO A 1 98 ? -39.810 1.603 44.575 1.00 80.50 98 PRO A O 1
ATOM 797 N N . PHE A 1 99 ? -39.244 2.632 46.501 1.00 68.00 99 PHE A N 1
ATOM 798 C CA . PHE A 1 99 ? -39.453 1.476 47.349 1.00 68.00 99 PHE A CA 1
ATOM 799 C C . PHE A 1 99 ? -40.946 1.186 47.300 1.00 68.00 99 PHE A C 1
ATOM 801 O O . PHE A 1 99 ? -41.760 1.981 47.768 1.00 68.00 99 PHE A O 1
ATOM 808 N N . LYS A 1 100 ? -41.316 0.084 46.652 1.00 71.38 100 LYS A N 1
ATOM 809 C CA . LYS A 1 100 ? -42.671 -0.438 46.708 1.00 71.38 100 LYS A CA 1
ATOM 810 C C . LYS A 1 100 ? -42.674 -1.318 47.956 1.00 71.38 100 LYS A C 1
ATOM 812 O O . LYS A 1 100 ? -42.214 -2.453 47.843 1.00 71.38 100 LYS A O 1
ATOM 817 N N . PRO A 1 101 ? -43.078 -0.823 49.149 1.00 69.31 101 PRO A N 1
ATOM 818 C CA . PRO A 1 101 ? -43.331 -1.734 50.250 1.00 69.31 101 PRO A CA 1
ATOM 819 C C . PRO A 1 101 ? -44.351 -2.711 49.696 1.00 69.31 101 PRO A C 1
ATOM 821 O O . PRO A 1 101 ? -45.397 -2.291 49.191 1.00 69.31 101 PRO A O 1
ATOM 824 N N . GLU A 1 102 ? -43.975 -3.984 49.636 1.00 64.94 102 GLU A N 1
ATOM 825 C CA . GLU A 1 102 ? -44.865 -5.013 49.142 1.00 64.94 102 GLU A CA 1
ATOM 826 C C . GLU A 1 102 ? -46.199 -4.821 49.845 1.00 64.94 102 GLU A C 1
ATOM 828 O O . GLU A 1 102 ? -46.294 -4.759 51.072 1.00 64.94 102 GLU A O 1
ATOM 833 N N . LEU A 1 103 ? -47.203 -4.585 49.011 1.00 59.66 103 LEU A N 1
ATOM 834 C CA . LEU A 1 103 ? -48.566 -4.304 49.383 1.00 59.66 103 LEU A CA 1
ATOM 835 C C . LEU A 1 103 ? -49.123 -5.599 50.000 1.00 59.66 103 LEU A C 1
ATOM 837 O O . LEU A 1 103 ? -49.865 -6.332 49.354 1.00 59.66 103 LEU A O 1
ATOM 841 N N . MET A 1 104 ? -48.739 -5.928 51.235 1.00 59.25 104 MET A N 1
ATOM 842 C CA . MET A 1 104 ? -49.484 -6.868 52.063 1.00 59.25 104 MET A CA 1
ATOM 843 C C . MET A 1 104 ? -50.777 -6.153 52.452 1.00 59.25 104 MET A C 1
ATOM 845 O O . MET A 1 104 ? -50.906 -5.596 53.535 1.00 59.25 104 MET A O 1
ATOM 849 N N . THR A 1 105 ? -51.740 -6.120 51.529 1.00 62.47 105 THR A N 1
ATOM 850 C CA . THR A 1 105 ? -53.080 -5.572 51.784 1.00 62.47 105 THR A CA 1
ATOM 851 C C . THR A 1 105 ? -53.888 -6.434 52.743 1.00 62.47 105 THR A C 1
ATOM 853 O O . THR A 1 105 ? -54.995 -6.046 53.089 1.00 62.47 105 THR A O 1
ATOM 856 N N . ALA A 1 106 ? -53.356 -7.591 53.145 1.00 69.75 106 ALA A N 1
ATOM 857 C CA . ALA A 1 106 ? -53.950 -8.461 54.138 1.00 69.75 106 ALA A CA 1
ATOM 858 C C . ALA A 1 106 ? -52.943 -8.743 55.252 1.00 69.75 106 ALA A C 1
ATOM 860 O O . ALA A 1 106 ? -51.828 -9.213 55.008 1.00 69.75 106 ALA A O 1
ATOM 861 N N . THR A 1 107 ? -53.354 -8.480 56.487 1.00 78.06 107 THR A N 1
ATOM 862 C CA . THR A 1 107 ? -52.616 -8.925 57.669 1.00 78.06 107 THR A CA 1
ATOM 863 C C . THR A 1 107 ? -52.618 -10.460 57.746 1.00 78.06 107 THR A C 1
ATOM 865 O O . THR A 1 107 ? -53.518 -11.124 57.228 1.00 78.06 107 THR A O 1
ATOM 868 N N . ILE A 1 108 ? -51.635 -11.071 58.420 1.00 77.88 108 ILE A N 1
ATOM 869 C CA . ILE A 1 108 ? -51.585 -12.540 58.606 1.00 77.88 108 ILE A CA 1
ATOM 870 C C . ILE A 1 108 ? -52.909 -13.074 59.190 1.00 77.88 108 ILE A C 1
ATOM 872 O O . ILE A 1 108 ? -53.375 -14.148 58.813 1.00 77.88 108 ILE A O 1
ATOM 876 N N . GLN A 1 109 ? -53.557 -12.302 60.064 1.00 79.06 109 GLN A N 1
ATOM 877 C CA . GLN A 1 109 ? -54.863 -12.641 60.635 1.00 79.06 109 GLN A CA 1
ATOM 878 C C . GLN A 1 109 ? -55.991 -12.674 59.596 1.00 79.06 109 GLN A C 1
ATOM 880 O O . GLN A 1 109 ? -56.852 -13.554 59.662 1.00 79.06 109 GLN A O 1
ATOM 885 N N . GLU A 1 110 ? -55.985 -11.786 58.606 1.00 82.12 110 GLU A N 1
ATOM 886 C CA . GLU A 1 110 ? -56.957 -11.819 57.506 1.00 82.12 110 GLU A CA 1
ATOM 887 C C . GLU A 1 110 ? -56.786 -13.065 56.631 1.00 82.12 110 GLU A C 1
ATOM 889 O O . GLU A 1 110 ? -57.774 -13.696 56.257 1.00 82.12 110 GLU A O 1
ATOM 894 N N . ILE A 1 111 ? -55.544 -13.494 56.383 1.00 84.31 111 ILE A N 1
ATOM 895 C CA . ILE A 1 111 ? -55.270 -14.738 55.647 1.00 84.31 111 ILE A CA 1
ATOM 896 C C . ILE A 1 111 ? -55.795 -15.947 56.432 1.00 84.31 111 ILE A C 1
ATOM 898 O O . ILE A 1 111 ? -56.494 -16.796 55.876 1.00 84.31 111 ILE A O 1
ATOM 902 N N . VAL A 1 112 ? -55.510 -16.015 57.735 1.00 86.94 112 VAL A N 1
ATOM 903 C CA . VAL A 1 112 ? -55.942 -17.129 58.596 1.00 86.94 112 VAL A CA 1
ATOM 904 C C . VAL A 1 112 ? -57.469 -17.210 58.683 1.00 86.94 112 VAL A C 1
ATOM 906 O O . VAL A 1 112 ? -58.041 -18.296 58.559 1.00 86.94 112 VAL A O 1
ATOM 909 N N . THR A 1 113 ? -58.147 -16.072 58.837 1.00 87.56 113 THR A N 1
ATOM 910 C CA . THR A 1 113 ? -59.615 -16.026 58.923 1.00 87.56 113 THR A CA 1
ATOM 911 C C . THR A 1 113 ? -60.287 -16.370 57.593 1.00 87.56 113 THR A C 1
ATOM 913 O O . THR A 1 113 ? -61.256 -17.137 57.576 1.00 87.56 113 THR A O 1
ATOM 916 N N . ALA A 1 114 ? -59.756 -15.887 56.465 1.00 86.25 114 ALA A N 1
ATOM 917 C CA . ALA 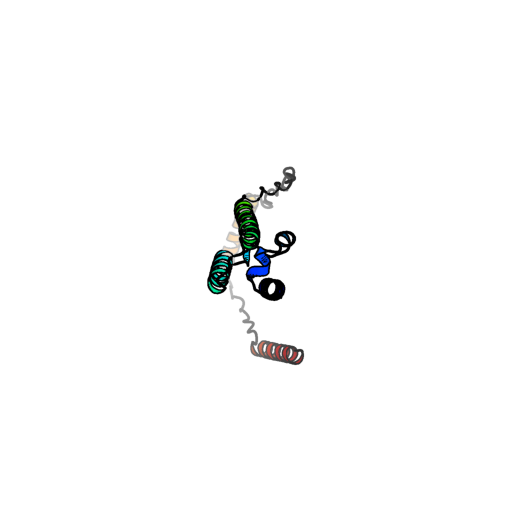A 1 114 ? -60.233 -16.264 55.136 1.00 86.25 114 ALA A CA 1
ATOM 918 C C . ALA A 1 114 ? -60.083 -17.774 54.887 1.00 86.25 114 ALA A C 1
ATOM 920 O O . ALA A 1 114 ? -61.014 -18.417 54.394 1.00 86.25 114 ALA A O 1
ATOM 921 N N . LEU A 1 115 ? -58.956 -18.361 55.299 1.00 86.69 115 LEU A N 1
ATOM 922 C CA . LEU A 1 115 ? -58.686 -19.788 55.139 1.00 86.69 115 LEU A CA 1
ATOM 923 C C . LEU A 1 115 ? -59.627 -20.652 55.991 1.00 86.69 115 LEU A C 1
ATOM 925 O O . LEU A 1 115 ? -60.206 -21.617 55.490 1.00 86.69 115 LEU A O 1
ATOM 929 N N . GLN A 1 116 ? -59.854 -20.278 57.255 1.00 86.69 116 GLN A N 1
ATOM 930 C CA . GLN A 1 116 ? -60.823 -20.960 58.122 1.00 86.69 116 GLN A CA 1
ATOM 931 C C . GLN A 1 116 ? -62.235 -20.927 57.533 1.00 86.69 116 GLN A C 1
ATOM 933 O O . GLN A 1 116 ? -62.937 -21.943 57.538 1.00 86.69 116 GLN A O 1
ATOM 938 N N . LYS A 1 117 ? -62.651 -19.782 56.985 1.00 87.44 117 LYS A N 1
ATOM 939 C CA . LYS A 1 117 ? -63.961 -19.634 56.346 1.00 87.44 117 LYS A CA 1
ATOM 940 C C . LYS A 1 117 ? -64.073 -20.494 55.084 1.00 87.44 117 LYS A C 1
ATOM 942 O O . LYS A 1 117 ? -65.086 -21.169 54.914 1.00 87.44 117 LYS A O 1
ATOM 947 N N . ALA A 1 118 ? -63.032 -20.536 54.252 1.00 87.00 118 ALA A N 1
ATOM 948 C CA . ALA A 1 118 ? -62.988 -21.358 53.044 1.00 87.00 118 ALA A CA 1
ATOM 949 C C . ALA A 1 118 ? -63.038 -22.866 53.352 1.00 87.00 118 ALA A C 1
ATOM 951 O O . ALA A 1 118 ? -63.826 -23.587 52.741 1.00 87.00 118 ALA A O 1
ATOM 952 N N . LEU A 1 119 ? -62.279 -23.344 54.344 1.00 83.31 119 LEU A N 1
ATOM 953 C CA . LEU A 1 119 ? -62.300 -24.749 54.784 1.00 83.31 119 LEU A CA 1
ATOM 954 C C . LEU A 1 119 ? -63.651 -25.150 55.399 1.00 83.31 119 LEU A C 1
ATOM 956 O O . LEU A 1 119 ? -64.158 -26.251 55.174 1.00 83.31 119 LEU A O 1
ATOM 960 N N . SER A 1 120 ? -64.280 -24.232 56.133 1.00 80.50 120 SER A N 1
ATOM 961 C CA . SER A 1 120 ? -65.621 -24.436 56.700 1.00 80.50 120 SER A CA 1
ATOM 962 C C . SER A 1 120 ? -66.722 -24.426 55.632 1.00 80.50 120 SER A C 1
ATOM 964 O O . SER A 1 120 ? -67.786 -25.014 55.817 1.00 80.50 120 SER A O 1
ATOM 966 N N . GLN A 1 121 ? -66.494 -23.747 54.505 1.00 70.44 121 GLN A N 1
ATOM 967 C CA . GLN A 1 121 ? -67.400 -23.745 53.356 1.00 70.44 121 GLN A CA 1
ATOM 968 C C . GLN A 1 121 ? -67.185 -24.954 52.436 1.00 70.44 121 GLN A C 1
ATOM 970 O O . GLN A 1 121 ? -68.165 -25.478 51.909 1.00 70.44 121 GLN A O 1
ATOM 975 N N . SER A 1 122 ? -65.951 -25.436 52.262 1.00 61.44 122 SER A N 1
ATOM 976 C CA . SER A 1 12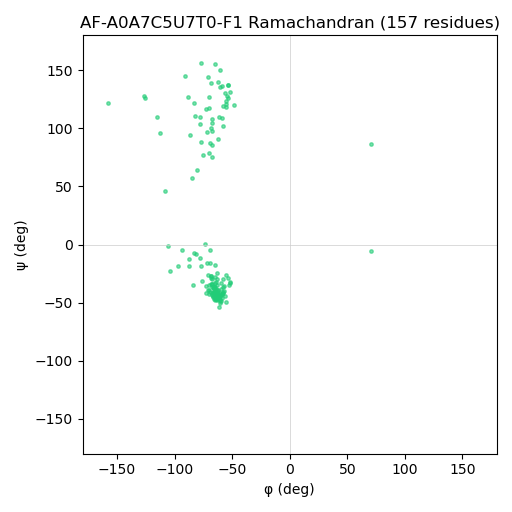2 ? -65.655 -26.615 51.433 1.00 61.44 122 SER A CA 1
ATOM 977 C C . SER A 1 122 ? -66.154 -27.912 52.068 1.00 61.44 122 SER A C 1
ATOM 979 O O . SER A 1 122 ? -66.693 -28.770 51.373 1.00 61.44 122 SER A O 1
ATOM 981 N N . THR A 1 123 ? -66.101 -28.020 53.398 1.00 59.38 123 THR A N 1
ATOM 982 C CA . THR A 1 123 ? -66.749 -29.117 54.137 1.00 59.38 123 THR A CA 1
ATOM 983 C C . THR A 1 123 ? -68.274 -29.116 53.990 1.00 59.38 123 THR A C 1
ATOM 985 O O . THR A 1 123 ? -68.887 -30.176 54.080 1.00 59.38 123 THR A O 1
ATOM 988 N N . ARG A 1 124 ? -68.892 -27.962 53.693 1.00 58.28 124 ARG A N 1
ATOM 989 C CA . ARG A 1 124 ? -70.338 -27.833 53.431 1.00 58.28 124 ARG A CA 1
ATOM 990 C C . ARG A 1 124 ? -70.737 -28.060 51.966 1.00 58.28 124 ARG A C 1
ATOM 992 O O . ARG A 1 124 ? -71.906 -28.323 51.713 1.00 58.28 124 ARG A O 1
ATOM 999 N N . LYS A 1 125 ? -69.805 -27.985 51.008 1.00 55.47 125 LYS A N 1
ATOM 1000 C CA . LYS A 1 125 ? -70.060 -28.131 49.559 1.00 55.47 125 LYS A CA 1
ATOM 1001 C C . LYS A 1 125 ? -69.519 -29.447 48.974 1.00 55.47 125 LYS A C 1
ATOM 1003 O O . LYS A 1 125 ? -68.932 -29.458 47.898 1.00 55.47 125 LYS A O 1
ATOM 1008 N N . LYS A 1 126 ? -69.756 -30.582 49.638 1.00 49.91 126 LYS A N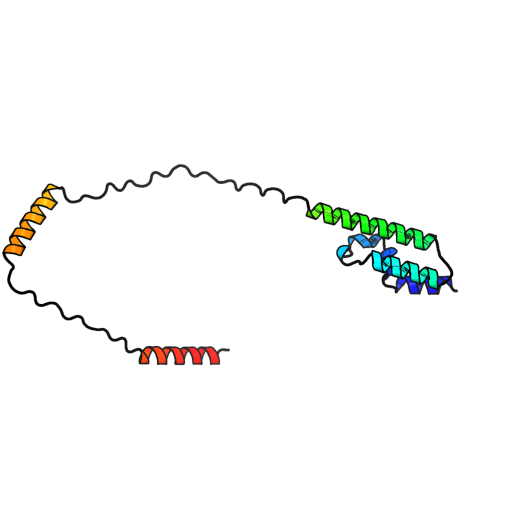 1
ATOM 1009 C CA . LYS A 1 126 ? -69.791 -31.889 48.949 1.00 49.91 126 LYS A CA 1
ATOM 1010 C C . LYS A 1 126 ? -71.159 -32.066 48.275 1.00 49.91 126 LYS A C 1
ATOM 1012 O O . LYS A 1 126 ? -71.945 -32.909 48.682 1.00 49.91 126 LYS A O 1
ATOM 1017 N N . ALA A 1 127 ? -71.469 -31.225 47.300 1.00 52.94 127 ALA A N 1
ATOM 1018 C CA . ALA A 1 127 ? -72.570 -31.447 46.373 1.00 52.94 127 ALA A CA 1
ATOM 1019 C C . ALA A 1 127 ? -72.290 -30.626 45.111 1.00 52.94 127 ALA A C 1
ATOM 1021 O O . ALA A 1 127 ? -72.103 -29.414 45.187 1.00 52.94 127 ALA A O 1
ATOM 1022 N N . ASP A 1 128 ? -72.228 -31.342 43.993 1.00 53.94 128 ASP A N 1
ATOM 1023 C CA . ASP A 1 128 ? -72.284 -30.869 42.610 1.00 53.94 128 ASP A CA 1
ATOM 1024 C C . ASP A 1 128 ? -71.084 -30.082 42.068 1.00 53.94 128 ASP A C 1
ATOM 1026 O O . ASP A 1 128 ? -71.062 -28.855 41.999 1.00 53.94 128 ASP A O 1
ATOM 1030 N N . SER A 1 129 ? -70.102 -30.827 41.553 1.00 50.97 129 SER A N 1
ATOM 1031 C CA . SER A 1 129 ? -69.157 -30.327 40.553 1.00 50.97 129 SER A CA 1
ATOM 1032 C C . SER A 1 129 ? -69.391 -31.042 39.219 1.00 50.97 129 SER A C 1
ATOM 1034 O O . SER A 1 129 ? -68.863 -32.131 38.994 1.00 50.97 129 SER A O 1
ATOM 1036 N N . VAL A 1 130 ? -70.164 -30.428 38.323 1.00 54.84 130 VAL A N 1
ATOM 1037 C CA . VAL A 1 130 ? -70.093 -30.729 36.884 1.00 54.84 130 VAL A CA 1
ATOM 1038 C C . VAL A 1 130 ? -69.022 -29.806 36.280 1.00 54.84 130 VAL A C 1
ATOM 1040 O O . VAL A 1 130 ? -69.104 -28.596 36.500 1.00 54.84 130 VAL A O 1
ATOM 1043 N N . PRO A 1 131 ? -68.007 -30.313 35.554 1.00 52.69 131 PRO A N 1
ATOM 1044 C CA . PRO A 1 131 ? -67.020 -29.456 34.896 1.00 52.69 131 PRO A CA 1
ATOM 1045 C C . PRO A 1 131 ? -67.642 -28.705 33.702 1.00 52.69 131 PRO A C 1
ATOM 1047 O O . PRO A 1 131 ? -68.462 -29.288 32.988 1.00 52.69 131 PRO A O 1
ATOM 1050 N N . PRO A 1 132 ? -67.250 -27.445 33.431 1.00 55.28 132 PRO A N 1
ATOM 1051 C CA . PRO A 1 132 ? -67.685 -26.740 32.229 1.00 55.28 132 PRO A CA 1
ATOM 1052 C C . PRO A 1 132 ? -67.064 -27.377 30.977 1.00 55.28 132 PRO A C 1
ATOM 1054 O O . PRO A 1 132 ? -65.889 -27.744 30.972 1.00 55.28 132 PRO A O 1
ATOM 1057 N N . GLN A 1 133 ? -67.857 -27.513 29.911 1.00 58.94 133 GLN A N 1
ATOM 1058 C CA . GLN A 1 133 ? -67.385 -28.059 28.639 1.00 58.94 133 GLN A CA 1
ATOM 1059 C C . GLN A 1 133 ? -66.423 -27.088 27.948 1.00 58.94 133 GLN A C 1
ATOM 1061 O O . GLN A 1 133 ? -66.742 -25.919 27.734 1.00 58.94 133 GLN A O 1
ATOM 1066 N N . ILE A 1 134 ? -65.245 -27.597 27.590 1.00 55.97 134 ILE A N 1
ATOM 1067 C CA . ILE A 1 134 ? -64.247 -26.891 26.789 1.00 55.97 134 ILE A CA 1
ATOM 1068 C C . ILE A 1 134 ? -64.774 -26.844 25.351 1.00 55.97 134 ILE A C 1
ATOM 1070 O O . ILE A 1 134 ? -64.955 -27.886 24.726 1.00 55.97 134 ILE A O 1
ATOM 1074 N N . GLN A 1 135 ? -65.041 -25.648 24.825 1.00 60.16 135 GLN A N 1
ATOM 1075 C CA . GLN A 1 135 ? -65.323 -25.475 23.401 1.00 60.16 135 GLN A CA 1
ATOM 1076 C C . GLN A 1 135 ? -63.995 -25.514 22.639 1.00 60.16 135 GLN A C 1
ATOM 1078 O O . GLN A 1 135 ? -63.175 -24.603 22.751 1.00 60.16 135 GLN A O 1
ATOM 1083 N N . GLU A 1 136 ? -63.766 -26.584 21.877 1.00 57.03 136 GLU A N 1
ATOM 1084 C CA . GLU A 1 136 ? -62.686 -26.631 20.893 1.00 57.03 136 GLU A CA 1
ATOM 1085 C C . GLU A 1 136 ? -63.002 -25.638 19.766 1.00 57.03 136 GLU A C 1
ATOM 1087 O O . GLU A 1 136 ? -63.743 -25.955 18.835 1.00 57.03 136 GLU A O 1
ATOM 1092 N N . ASN A 1 137 ? -62.424 -24.435 19.817 1.00 60.47 137 ASN A N 1
ATOM 1093 C CA . ASN A 1 137 ? -62.364 -23.563 18.646 1.00 60.47 137 ASN A CA 1
ATOM 1094 C C . ASN A 1 137 ? -61.436 -24.207 17.607 1.00 60.47 137 ASN A C 1
ATOM 1096 O O . ASN A 1 137 ? -60.238 -23.926 17.552 1.00 60.47 137 ASN A O 1
ATOM 1100 N N . ARG A 1 138 ? -61.986 -25.096 16.777 1.00 56.91 138 ARG A N 1
ATOM 1101 C CA . ARG A 1 138 ? -61.301 -25.595 15.586 1.00 56.91 138 ARG A CA 1
ATOM 1102 C C . ARG A 1 138 ? -61.191 -24.451 14.588 1.00 56.91 138 ARG A C 1
ATOM 1104 O O . ARG A 1 138 ? -62.148 -24.121 13.897 1.00 56.91 138 ARG A O 1
ATOM 1111 N N . ILE A 1 139 ? -60.017 -23.833 14.541 1.00 60.75 139 ILE A N 1
ATOM 1112 C CA . ILE A 1 139 ? -59.643 -22.893 13.487 1.00 60.75 139 ILE A CA 1
ATOM 1113 C C . ILE A 1 139 ? -59.760 -23.642 12.151 1.00 60.75 139 ILE A C 1
ATOM 1115 O O . ILE A 1 139 ? -59.099 -24.661 11.947 1.00 60.75 139 ILE A O 1
ATOM 1119 N N . ILE A 1 140 ? -60.624 -23.164 11.253 1.00 65.69 140 ILE A N 1
ATOM 1120 C CA . ILE A 1 140 ? -60.801 -23.740 9.916 1.00 65.69 140 ILE A CA 1
ATOM 1121 C C . ILE A 1 140 ? -59.615 -23.276 9.062 1.00 65.69 140 ILE A C 1
ATOM 1123 O O . ILE A 1 140 ? -59.656 -22.229 8.422 1.00 65.69 140 ILE A O 1
ATOM 1127 N N . LEU A 1 141 ? -58.526 -24.048 9.094 1.00 66.88 141 LEU A N 1
ATOM 1128 C CA . LEU A 1 141 ? -57.260 -23.743 8.412 1.00 66.88 141 LEU A CA 1
ATOM 1129 C C . LEU A 1 141 ? -57.422 -23.462 6.910 1.00 66.88 141 LEU A C 1
ATOM 1131 O O . LEU A 1 141 ? -56.661 -22.676 6.355 1.00 66.88 141 LEU A O 1
ATOM 1135 N N . ASN A 1 142 ? -58.429 -24.051 6.264 1.00 73.38 142 ASN A N 1
ATOM 1136 C CA . ASN A 1 142 ? -58.635 -23.912 4.823 1.00 73.38 142 ASN A CA 1
ATOM 1137 C C . ASN A 1 142 ? -58.929 -22.467 4.395 1.00 73.38 142 ASN A C 1
ATOM 1139 O O . ASN A 1 142 ? -58.410 -22.027 3.377 1.00 73.38 142 ASN A O 1
ATOM 1143 N N . GLU A 1 143 ? -59.712 -21.711 5.171 1.00 76.38 143 GLU A N 1
ATOM 1144 C CA . GLU A 1 143 ? -60.030 -20.314 4.831 1.00 76.38 143 GLU A CA 1
ATOM 1145 C C . GLU A 1 143 ? -58.788 -19.417 4.932 1.00 76.38 143 GLU A C 1
ATOM 1147 O O . GLU A 1 143 ? -58.598 -18.495 4.142 1.00 76.38 143 GLU A O 1
ATOM 1152 N N . PHE A 1 144 ? -57.904 -19.723 5.882 1.00 81.19 144 PHE A N 1
ATOM 1153 C CA . PHE A 1 144 ? -56.656 -18.994 6.067 1.00 81.19 144 PHE A CA 1
ATOM 1154 C C . PHE A 1 144 ? -55.654 -19.263 4.937 1.00 81.19 144 PHE A C 1
ATOM 1156 O O . PHE A 1 144 ? -54.990 -18.334 4.484 1.00 81.19 144 PHE A O 1
ATOM 1163 N N . ILE A 1 145 ? -55.577 -20.508 4.454 1.00 83.69 145 ILE A N 1
ATOM 1164 C CA . ILE A 1 145 ? -54.682 -20.894 3.354 1.00 83.69 145 ILE A CA 1
ATOM 1165 C C . ILE A 1 145 ? -55.082 -20.193 2.052 1.00 83.69 145 ILE A C 1
ATOM 1167 O O . ILE A 1 145 ? -54.226 -19.585 1.419 1.00 83.69 145 ILE A O 1
ATOM 1171 N N . VAL A 1 146 ? -56.375 -20.182 1.712 1.00 87.88 146 VAL A N 1
ATOM 1172 C CA . VAL A 1 146 ? -56.879 -19.490 0.510 1.00 87.88 146 VAL A CA 1
ATOM 1173 C C . VAL A 1 146 ? -56.513 -18.002 0.533 1.00 87.88 146 VAL A C 1
ATOM 1175 O O . VAL A 1 146 ? -56.077 -17.441 -0.467 1.00 87.88 146 VAL A O 1
ATOM 1178 N N . LYS A 1 147 ? -56.601 -17.366 1.706 1.00 86.06 147 LYS A N 1
ATOM 1179 C CA . LYS A 1 147 ? -56.227 -15.957 1.877 1.00 86.06 147 LYS A CA 1
ATOM 1180 C C . LYS A 1 147 ? -54.740 -15.684 1.651 1.00 86.06 147 LYS A C 1
ATOM 1182 O O . LYS A 1 147 ? -54.385 -14.599 1.203 1.00 86.06 147 LYS A O 1
ATOM 1187 N N . ILE A 1 148 ? -53.875 -16.634 2.001 1.00 89.62 148 ILE A N 1
ATOM 1188 C CA . ILE A 1 148 ? -52.431 -16.517 1.770 1.00 89.62 148 ILE A CA 1
ATOM 1189 C C . ILE A 1 148 ? -52.124 -16.616 0.275 1.00 89.62 148 ILE A C 1
ATOM 1191 O O . ILE A 1 148 ? -51.310 -15.842 -0.221 1.00 89.62 148 ILE A O 1
ATOM 1195 N N . GLU A 1 149 ? -52.777 -17.539 -0.430 1.00 85.31 149 GLU A N 1
ATOM 1196 C CA . GLU A 1 149 ? -52.601 -17.720 -1.876 1.00 85.31 149 GLU A CA 1
ATOM 1197 C C . GLU A 1 149 ? -53.014 -16.458 -2.645 1.00 85.31 149 GLU A C 1
ATOM 1199 O O . GLU A 1 149 ? -52.224 -15.936 -3.429 1.00 85.31 149 GLU A O 1
ATOM 1204 N N . GLU A 1 150 ? -54.177 -15.880 -2.326 1.00 89.06 150 GLU A N 1
ATOM 1205 C CA . GLU A 1 150 ? -54.646 -14.642 -2.965 1.00 89.06 150 GLU A CA 1
ATOM 1206 C C . GLU A 1 150 ? -53.688 -13.454 -2.774 1.00 89.06 150 GLU A C 1
ATOM 1208 O O . GLU A 1 150 ? -53.518 -12.632 -3.676 1.00 89.06 150 GLU A O 1
ATOM 1213 N N . GLU A 1 151 ? -53.071 -13.319 -1.598 1.00 88.94 151 GLU A N 1
ATOM 1214 C CA . GLU A 1 151 ? -52.131 -12.225 -1.329 1.00 88.94 151 GLU A CA 1
ATOM 1215 C C . GLU A 1 151 ? -50.761 -12.453 -1.985 1.00 88.94 151 GLU A C 1
ATOM 1217 O O . GLU A 1 151 ? -50.111 -11.487 -2.395 1.00 88.94 151 GLU A O 1
ATOM 1222 N N . LEU A 1 152 ? -50.330 -13.709 -2.134 1.00 88.88 152 LEU A N 1
ATOM 1223 C CA . LEU A 1 152 ? -49.116 -14.052 -2.877 1.00 88.88 152 LEU A CA 1
ATOM 1224 C C . LEU A 1 152 ? -49.269 -13.765 -4.371 1.00 88.88 152 LEU A C 1
ATOM 1226 O O . LEU A 1 152 ? -48.368 -13.164 -4.959 1.00 88.88 152 LEU A O 1
ATOM 1230 N N . ASP A 1 153 ? -50.409 -14.113 -4.965 1.00 87.50 153 ASP A N 1
ATOM 1231 C CA . ASP A 1 153 ? -50.676 -13.846 -6.381 1.00 87.50 153 ASP A CA 1
ATOM 1232 C C . ASP A 1 153 ? -50.682 -12.338 -6.669 1.00 87.50 153 ASP A C 1
ATOM 1234 O O . ASP A 1 153 ? -49.998 -11.871 -7.583 1.00 87.50 153 ASP A O 1
ATOM 1238 N N . LYS A 1 154 ? -51.336 -11.538 -5.813 1.00 88.38 154 LYS A N 1
ATOM 1239 C CA . LYS A 1 154 ? -51.297 -10.065 -5.903 1.00 88.38 154 LYS A CA 1
ATOM 1240 C C . LYS A 1 154 ? -49.886 -9.490 -5.787 1.00 88.38 154 LYS A C 1
ATOM 1242 O O . LYS A 1 154 ? -49.608 -8.435 -6.356 1.00 88.38 154 LYS A O 1
ATOM 1247 N N . PHE A 1 155 ? -49.012 -10.117 -5.000 1.00 84.62 155 PHE A N 1
ATOM 1248 C CA . PHE A 1 155 ? -47.626 -9.680 -4.849 1.00 84.62 155 PHE A CA 1
ATOM 1249 C C . PHE A 1 155 ? -46.800 -9.988 -6.102 1.00 84.62 155 PHE A C 1
ATOM 1251 O O . PHE A 1 155 ? -46.032 -9.133 -6.541 1.00 84.62 155 PHE A O 1
ATOM 1258 N N . ILE A 1 156 ? -46.990 -11.168 -6.698 1.00 78.56 156 ILE A N 1
ATOM 1259 C CA . ILE A 1 156 ? -46.302 -11.584 -7.926 1.00 78.56 156 ILE A CA 1
ATOM 1260 C C . ILE A 1 156 ? -46.711 -10.708 -9.114 1.00 78.56 156 ILE A C 1
ATOM 1262 O O . ILE A 1 156 ? -45.843 -10.301 -9.874 1.00 78.56 156 ILE A O 1
ATOM 1266 N N . GLU A 1 157 ? -47.990 -10.349 -9.253 1.00 79.75 157 GLU A N 1
ATOM 1267 C CA . GLU A 1 157 ? -48.449 -9.451 -10.329 1.00 79.75 157 GLU A CA 1
ATOM 1268 C C . GLU A 1 157 ? -47.882 -8.023 -10.235 1.00 79.75 157 GLU A C 1
ATOM 1270 O O . GLU A 1 157 ? -47.932 -7.263 -11.203 1.00 79.75 157 GLU A O 1
ATOM 1275 N N . LYS A 1 158 ? -47.371 -7.630 -9.064 1.00 77.62 158 LYS A N 1
ATOM 1276 C CA . LYS A 1 158 ? -46.821 -6.292 -8.805 1.00 77.62 158 LYS A CA 1
ATOM 1277 C C . LYS A 1 158 ? -45.306 -6.191 -9.015 1.00 77.62 158 LYS A C 1
ATOM 1279 O O . LYS A 1 158 ? -44.767 -5.092 -8.856 1.00 77.62 158 LYS A O 1
ATOM 1284 N N . LEU A 1 159 ? -44.648 -7.313 -9.307 1.00 60.38 159 LEU A N 1
ATOM 1285 C CA . LEU A 1 159 ? -43.221 -7.452 -9.618 1.00 60.38 159 LEU A CA 1
ATOM 1286 C C . LEU A 1 159 ? -42.986 -7.403 -11.131 1.00 60.38 159 LEU A C 1
ATOM 1288 O O . LEU A 1 159 ? -41.965 -6.791 -11.519 1.00 60.38 159 LEU A O 1
#

Sequence (159 aa):
MLENDLAEQLMTAPWRILFDVTRIDRIRVWEIQLAEMLYEFSRTLRSQGYIDFNLCGIAVHSAAVIHRIKSEKLLQGDVPPKPKPKPEITVLPPIELPFKPELMTATIQEIVTALQKALSQSTRKKADSVPPQIQENRIILNEFIVKIEEELDKFIEKL

Foldseek 3Di:
DVVVVVVVVCCPDPLVLLQPLVCLVVDPLVVDPLVVSVVVVVVVCVVVVHHDVVSVVSSVVSSVVSVVVVVVVVVVVPPPPDPDPDPPPPPDDDDDDPPPPPPCVDDPVRVVVVVVVVVVVVVVPPDDDDDDDDDPPPDPVVVVVVVVVVVVVVVVVVD

pLDDT: mean 77.02, std 12.03, range [40.47, 92.44]

Nearest PDB structures (foldseek):
  4v6x-assembly1_Ch  TM=3.246E-01  e=3.783E+00  Homo sapiens

Radius of gyration: 45.1 Å; Cα contacts (8 Å, |Δi|>4): 30; chains: 1; bounding box: 97×45×95 Å

Organism: Caldiarchaeum subterraneum (NCBI:txid311458)

Mean predicted aligned error: 20.36 Å

Solvent-accessible surface area (backbone atoms only — not comparable to full-atom values): 10114 Å² total; per-residue (Å²): 120,70,69,60,57,54,50,53,52,49,66,71,38,90,58,32,68,32,69,42,63,93,52,51,85,81,45,71,68,85,78,55,60,61,69,62,46,53,49,54,51,52,50,51,39,60,72,65,77,58,76,60,64,68,60,51,49,48,32,51,51,30,48,52,52,53,52,50,52,52,54,51,55,53,56,59,69,69,53,74,77,76,80,72,80,76,75,86,73,77,77,74,76,87,75,83,70,83,80,72,74,78,8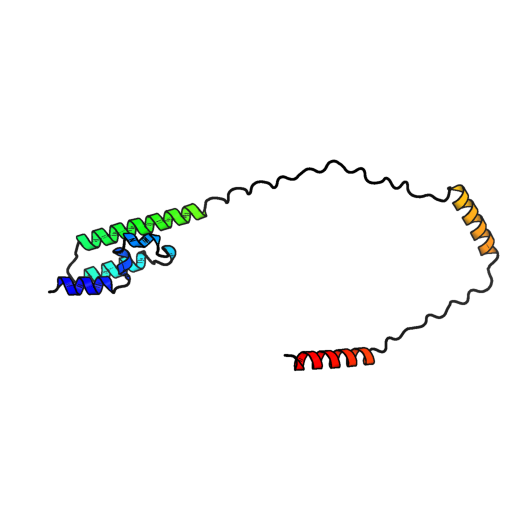2,70,87,57,55,74,66,54,54,53,52,53,49,54,51,48,55,60,46,53,73,70,55,84,68,87,86,80,82,82,84,82,80,80,82,74,76,66,60,68,65,56,52,56,54,51,52,58,54,50,52,58,51,59,76,73,108

Secondary structure (DSSP, 8-state):
-HHHHHHHHHHHSGGGGGT-GGGGGGS-GGG--HHHHHHHHHHHHHHTS---HHHHHHHHHHHHHHHHHHHHHHHHHTSPPPPPPPP----PPPP----------S-HHHHHHHHHHHHHHHTT--S--PPPPP------HHHHHHHHHHHHHHHHTT-